Protein AF-A0A0D9AEE8-F1 (afdb_monomer_lite)

pLDDT: mean 89.11, std 6.77, range [59.69, 96.38]

Structure (mmCIF, N/CA/C/O backbone):
data_AF-A0A0D9AEE8-F1
#
_entry.id   AF-A0A0D9AEE8-F1
#
loop_
_atom_site.group_PDB
_atom_site.id
_atom_site.type_symbol
_atom_site.label_atom_id
_atom_site.label_alt_id
_atom_site.label_comp_id
_atom_site.label_asym_id
_atom_site.label_entity_id
_atom_site.label_seq_id
_atom_site.pdbx_PDB_ins_code
_atom_site.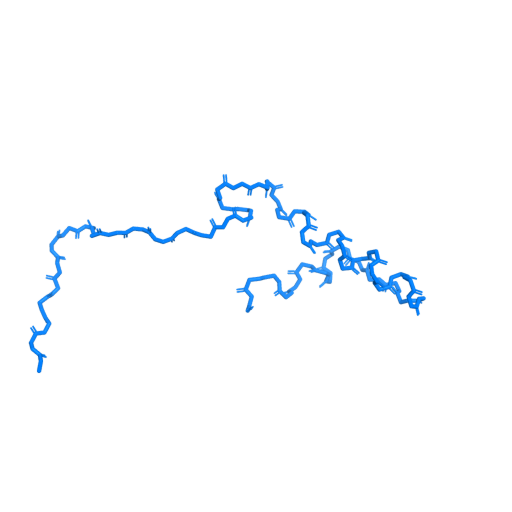Cartn_x
_atom_site.Cartn_y
_atom_site.Cartn_z
_atom_site.occupancy
_atom_site.B_iso_or_equiv
_atom_site.auth_seq_id
_atom_site.auth_comp_id
_atom_site.auth_asym_id
_atom_site.auth_atom_id
_atom_site.pdbx_PDB_model_num
ATOM 1 N N . MET A 1 1 ? 23.656 -22.695 -17.390 1.00 59.69 1 MET A N 1
ATOM 2 C CA . MET A 1 1 ? 22.844 -21.565 -17.891 1.00 59.69 1 MET A CA 1
ATOM 3 C C . MET A 1 1 ? 23.679 -20.306 -17.678 1.00 59.69 1 MET A C 1
ATOM 5 O O . MET A 1 1 ? 23.985 -20.013 -16.532 1.00 59.69 1 MET A O 1
ATOM 9 N N . ASN A 1 2 ? 24.158 -19.648 -18.740 1.00 80.75 2 ASN A N 1
ATOM 10 C CA . ASN A 1 2 ? 25.004 -18.449 -18.626 1.00 80.75 2 ASN A CA 1
ATOM 11 C C . ASN A 1 2 ? 24.117 -17.203 -18.646 1.00 80.75 2 ASN A C 1
ATOM 13 O O . ASN A 1 2 ? 23.735 -16.736 -19.716 1.00 80.75 2 ASN A O 1
ATOM 17 N N . TY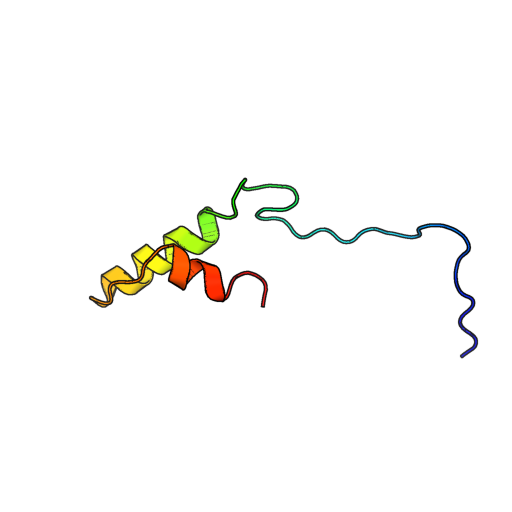R A 1 3 ? 23.769 -16.689 -17.470 1.00 84.69 3 TYR A N 1
ATOM 18 C CA . TYR A 1 3 ? 23.086 -15.405 -17.356 1.00 84.69 3 TYR A CA 1
ATOM 19 C C . TYR A 1 3 ? 24.110 -14.268 -17.476 1.00 84.69 3 TYR A C 1
ATOM 21 O O . TYR A 1 3 ? 25.062 -14.210 -16.698 1.00 84.69 3 TYR A O 1
ATOM 29 N N . LYS A 1 4 ? 23.928 -13.376 -18.456 1.00 87.25 4 LYS A N 1
ATOM 30 C CA . LYS A 1 4 ? 24.650 -12.098 -18.539 1.00 87.25 4 LYS A CA 1
ATOM 31 C C . LYS A 1 4 ? 23.816 -11.029 -17.843 1.00 87.25 4 LYS A C 1
ATOM 33 O O . LYS A 1 4 ? 22.631 -10.905 -18.142 1.00 87.25 4 LYS A O 1
ATOM 38 N N . GLN A 1 5 ? 24.434 -10.263 -16.947 1.00 88.88 5 GLN A N 1
ATOM 39 C CA . GLN A 1 5 ? 23.756 -9.114 -16.355 1.00 88.88 5 GLN A CA 1
ATOM 40 C C . GLN A 1 5 ? 23.531 -8.020 -17.413 1.00 88.88 5 GLN A C 1
ATOM 42 O O . GLN A 1 5 ? 24.429 -7.783 -18.220 1.00 88.88 5 GLN A O 1
ATOM 47 N N . PRO A 1 6 ? 22.346 -7.391 -17.444 1.00 89.12 6 PRO A N 1
ATOM 48 C CA . PRO A 1 6 ? 22.035 -6.322 -18.385 1.00 89.12 6 PRO A CA 1
ATOM 49 C C . PRO A 1 6 ? 22.670 -4.985 -17.971 1.00 89.12 6 PRO A C 1
ATOM 51 O O . PRO A 1 6 ? 22.697 -4.648 -16.790 1.00 89.12 6 PRO A O 1
ATOM 54 N N . ASP A 1 7 ? 23.091 -4.190 -18.957 1.00 95.31 7 ASP A N 1
ATOM 55 C CA . ASP A 1 7 ? 23.740 -2.880 -18.749 1.00 95.31 7 ASP A CA 1
ATOM 56 C C . ASP A 1 7 ? 22.741 -1.725 -18.519 1.00 95.31 7 ASP A C 1
ATOM 58 O O . ASP A 1 7 ? 23.132 -0.579 -18.306 1.00 95.31 7 ASP A O 1
ATOM 62 N N . GLN A 1 8 ? 21.436 -2.010 -18.577 1.00 96.38 8 GLN A N 1
ATOM 63 C CA . GLN A 1 8 ? 20.363 -1.029 -18.397 1.00 96.38 8 GLN A CA 1
ATOM 64 C C . GLN A 1 8 ? 19.170 -1.639 -17.648 1.00 96.38 8 GLN A C 1
ATOM 66 O O . GLN A 1 8 ? 18.959 -2.855 -17.695 1.00 96.38 8 GLN A O 1
ATOM 71 N N . LEU A 1 9 ? 18.358 -0.797 -16.996 1.00 94.19 9 LEU A N 1
ATOM 72 C CA . LEU A 1 9 ? 17.117 -1.219 -16.335 1.00 94.19 9 LEU A CA 1
ATOM 73 C C . LEU A 1 9 ? 16.190 -1.905 -17.349 1.00 94.19 9 LEU A C 1
ATOM 75 O O . LEU A 1 9 ? 15.869 -1.331 -18.386 1.00 94.19 9 LEU A O 1
ATOM 79 N N . GLN A 1 10 ? 15.773 -3.135 -17.052 1.00 94.62 10 GLN A N 1
ATOM 80 C CA . GLN A 1 10 ? 14.969 -3.940 -17.980 1.00 94.62 10 GLN A CA 1
ATOM 81 C C . GLN A 1 10 ? 13.465 -3.839 -17.709 1.00 94.62 10 GLN A C 1
ATOM 83 O O . GLN A 1 10 ? 12.671 -3.895 -18.642 1.00 94.62 10 GLN A O 1
ATOM 88 N N . ALA A 1 11 ? 13.067 -3.714 -16.441 1.00 95.56 11 ALA A N 1
ATO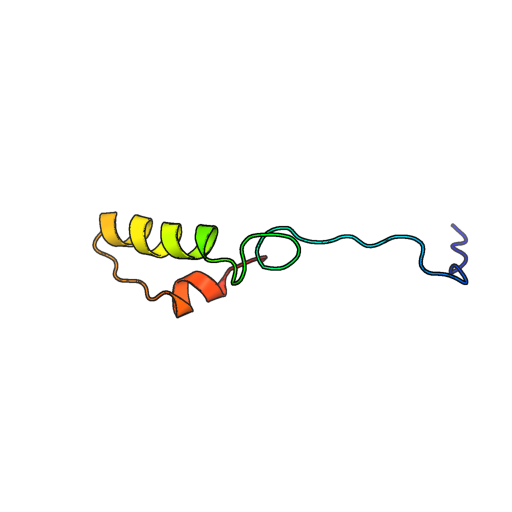M 89 C CA . ALA A 1 11 ? 11.669 -3.650 -16.031 1.00 95.56 11 ALA A CA 1
ATOM 90 C C . ALA A 1 11 ? 11.538 -3.088 -14.611 1.00 95.56 11 ALA A C 1
ATOM 92 O O . ALA A 1 11 ? 12.491 -3.123 -13.831 1.00 95.56 11 ALA A O 1
ATOM 93 N N . VAL A 1 12 ? 10.330 -2.630 -14.276 1.00 95.31 12 VAL A N 1
ATOM 94 C CA . VAL A 1 12 ? 9.911 -2.304 -12.909 1.00 95.31 12 VAL A CA 1
ATOM 95 C C . VAL A 1 12 ? 8.627 -3.072 -12.623 1.00 95.31 12 VAL A C 1
ATOM 97 O O . VAL A 1 12 ? 7.709 -3.065 -13.441 1.00 95.31 12 VAL A O 1
ATOM 100 N N . VAL A 1 13 ? 8.571 -3.729 -11.468 1.00 95.19 13 VAL A N 1
ATOM 101 C CA . VAL A 1 13 ? 7.340 -4.313 -10.931 1.00 95.19 13 VAL A CA 1
ATOM 102 C C . VAL A 1 13 ? 6.905 -3.427 -9.778 1.00 95.19 13 VAL A C 1
ATOM 104 O O . VAL A 1 13 ? 7.689 -3.172 -8.867 1.00 95.19 13 VAL A O 1
ATOM 107 N N . LEU A 1 14 ? 5.681 -2.921 -9.861 1.00 96.06 14 LEU A N 1
ATOM 108 C CA . LEU A 1 14 ? 5.099 -2.033 -8.866 1.00 96.06 14 LEU A CA 1
ATOM 109 C C . LEU A 1 14 ? 3.934 -2.752 -8.198 1.00 96.06 14 LEU A C 1
ATOM 111 O O . LEU A 1 14 ? 3.142 -3.410 -8.875 1.00 96.06 14 LEU A O 1
ATOM 115 N N . ASP A 1 15 ? 3.841 -2.597 -6.884 1.00 92.62 15 ASP A N 1
ATOM 116 C CA . ASP A 1 15 ? 2.621 -2.909 -6.154 1.00 92.62 15 ASP A CA 1
ATOM 117 C C . ASP A 1 15 ? 1.534 -1.854 -6.455 1.00 92.62 15 ASP A C 1
ATOM 119 O O . ASP A 1 15 ? 1.800 -0.825 -7.082 1.00 92.62 15 ASP A O 1
ATOM 123 N N . TRP A 1 16 ? 0.293 -2.099 -6.042 1.00 93.19 16 TRP A N 1
ATOM 124 C CA . TRP A 1 16 ? -0.825 -1.190 -6.285 1.00 93.19 16 TRP A CA 1
ATOM 125 C C . TRP A 1 16 ? -1.040 -0.215 -5.130 1.00 93.19 16 TRP A C 1
ATOM 127 O O . TRP A 1 16 ? -0.770 0.979 -5.284 1.00 93.19 16 TRP A O 1
ATOM 137 N N . ALA A 1 17 ? -1.546 -0.702 -3.997 1.00 91.69 17 ALA A N 1
ATOM 138 C CA . ALA A 1 17 ? -2.009 0.138 -2.896 1.00 91.69 17 ALA A CA 1
ATOM 139 C C . ALA A 1 17 ? -0.829 0.750 -2.128 1.00 91.69 17 ALA A C 1
ATOM 141 O O . ALA A 1 17 ? 0.074 0.055 -1.679 1.00 91.69 17 ALA A O 1
ATOM 142 N N . GLY A 1 18 ? -0.810 2.072 -1.987 1.00 89.38 18 GLY A N 1
ATOM 143 C CA . GLY A 1 18 ? 0.316 2.815 -1.427 1.00 89.38 18 GLY A CA 1
ATOM 1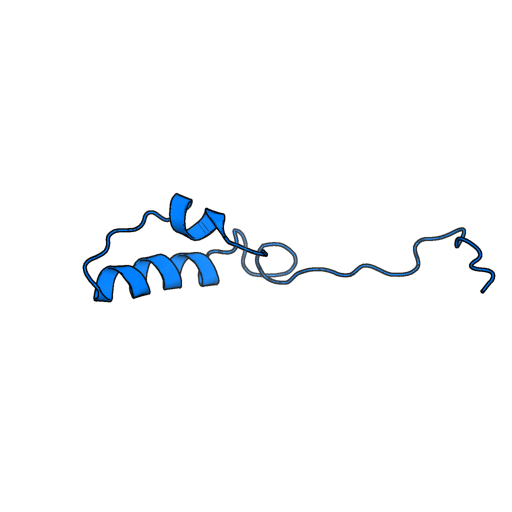44 C C . GLY A 1 18 ? 1.509 3.002 -2.376 1.00 89.38 18 GLY A C 1
ATOM 145 O O . GLY A 1 18 ? 2.422 3.742 -2.018 1.00 89.38 18 GLY A O 1
ATOM 146 N N . THR A 1 19 ? 1.497 2.403 -3.577 1.00 93.00 19 THR A N 1
ATOM 147 C CA . THR A 1 19 ? 2.576 2.537 -4.579 1.00 93.00 19 THR A CA 1
ATOM 148 C C . THR A 1 19 ? 2.112 3.286 -5.830 1.00 93.00 19 THR A C 1
ATOM 150 O O . THR A 1 19 ? 2.689 4.315 -6.178 1.00 93.00 19 THR A O 1
ATOM 153 N N . VAL A 1 20 ? 1.064 2.804 -6.505 1.00 95.69 20 VAL A N 1
ATOM 154 C CA . VAL A 1 20 ? 0.499 3.432 -7.719 1.00 95.69 20 VAL A CA 1
ATOM 155 C C . VAL A 1 20 ? -0.871 4.054 -7.444 1.00 95.69 20 VAL A C 1
ATOM 157 O O . VAL A 1 20 ? -1.228 5.065 -8.046 1.00 95.69 20 VAL A O 1
ATOM 160 N N . VAL A 1 21 ? -1.642 3.462 -6.532 1.00 91.25 21 VAL A N 1
ATOM 161 C CA . VAL A 1 21 ? -3.002 3.877 -6.159 1.00 91.25 21 VAL A CA 1
ATOM 162 C C . VAL A 1 21 ? -3.181 3.819 -4.640 1.00 91.25 21 VAL A C 1
ATOM 164 O O . VAL A 1 21 ? -2.298 3.340 -3.944 1.00 91.25 21 VAL A O 1
ATOM 167 N N . ASP A 1 22 ? -4.322 4.292 -4.126 1.00 88.00 22 ASP A N 1
ATOM 168 C CA . ASP A 1 22 ? -4.676 4.263 -2.693 1.00 88.00 22 ASP A CA 1
ATOM 169 C C . ASP A 1 22 ? -3.579 4.854 -1.786 1.00 88.00 22 ASP A C 1
ATOM 171 O O . ASP A 1 22 ? -2.800 4.142 -1.148 1.00 88.00 22 ASP A O 1
ATOM 175 N N . PHE A 1 23 ? -3.482 6.188 -1.772 1.00 88.44 23 PHE A N 1
ATOM 176 C CA . PHE A 1 23 ? -2.497 6.899 -0.959 1.00 88.44 23 PHE A CA 1
ATOM 177 C C . PHE A 1 23 ? -2.621 6.490 0.512 1.00 88.44 23 PHE A C 1
ATOM 179 O O . PHE A 1 23 ? -3.642 6.743 1.140 1.00 88.44 23 PHE A O 1
ATOM 186 N N . GLY A 1 24 ? -1.562 5.899 1.068 1.00 85.62 24 GLY A N 1
ATOM 187 C CA . GLY A 1 24 ? -1.539 5.427 2.454 1.00 85.62 24 GLY A CA 1
ATOM 188 C C . GLY A 1 24 ? -2.119 4.025 2.679 1.00 85.62 24 GLY A C 1
ATOM 189 O O . GLY A 1 24 ? -2.178 3.612 3.840 1.00 85.62 24 GLY A O 1
ATOM 190 N N . SER A 1 25 ? -2.489 3.306 1.608 1.00 87.44 25 SER A N 1
ATOM 191 C CA . SER A 1 25 ? -2.990 1.921 1.627 1.00 87.44 25 SER A CA 1
ATOM 192 C C . SER A 1 25 ? -4.108 1.727 2.657 1.00 87.44 25 SER A C 1
ATOM 194 O O . SER A 1 25 ? -4.066 0.829 3.499 1.00 87.44 25 SER A O 1
ATOM 196 N N . PHE A 1 26 ? -5.076 2.650 2.665 1.00 85.19 26 PHE A N 1
ATOM 197 C CA . PHE A 1 26 ? -6.099 2.692 3.708 1.00 85.19 26 PHE A CA 1
ATOM 198 C C . PHE A 1 26 ? -7.206 1.668 3.478 1.00 85.19 26 PHE A C 1
ATOM 200 O O . PHE A 1 26 ? -7.757 1.151 4.453 1.00 85.19 26 PHE A O 1
ATOM 207 N N . ALA A 1 27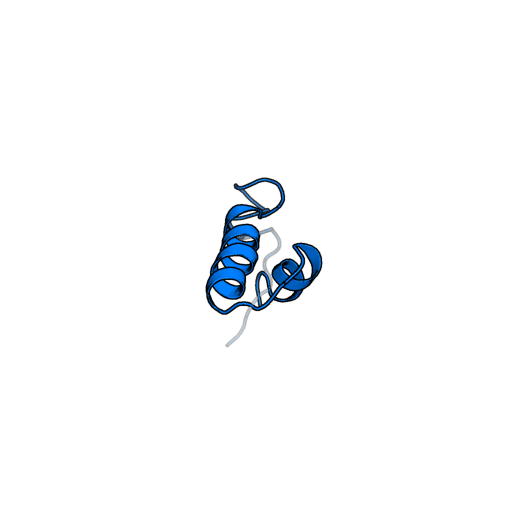 ? -7.517 1.352 2.217 1.00 85.00 27 ALA A N 1
ATOM 208 C CA . ALA A 1 27 ? -8.588 0.425 1.874 1.00 85.00 27 ALA A CA 1
ATOM 209 C C . ALA A 1 27 ? -8.397 -0.972 2.500 1.00 85.00 27 ALA A C 1
ATOM 211 O O . ALA A 1 27 ? -9.313 -1.437 3.184 1.00 85.00 27 ALA A O 1
ATOM 212 N N . PRO A 1 28 ? -7.233 -1.636 2.360 1.00 81.88 28 PRO A N 1
ATOM 213 C CA . PRO A 1 28 ? -7.023 -2.936 2.990 1.00 81.88 28 PRO A CA 1
ATOM 214 C C . PRO A 1 28 ? -6.877 -2.843 4.516 1.00 81.88 28 PRO A C 1
ATOM 216 O O . PRO A 1 28 ? -7.224 -3.787 5.213 1.00 81.88 28 PRO A O 1
ATOM 219 N N . THR A 1 29 ? -6.422 -1.720 5.075 1.00 85.19 29 THR A N 1
ATOM 220 C CA . THR A 1 29 ? -6.248 -1.608 6.535 1.00 85.19 29 THR A CA 1
ATOM 221 C C . THR A 1 29 ? -7.561 -1.354 7.271 1.00 85.19 29 THR A C 1
ATOM 223 O O . THR A 1 29 ? -7.757 -1.861 8.372 1.00 85.19 29 THR A O 1
ATOM 226 N N . GLN A 1 30 ? -8.479 -0.599 6.662 1.00 85.62 30 GLN A N 1
ATOM 227 C CA . GLN A 1 30 ? -9.766 -0.260 7.265 1.00 85.62 30 GLN A CA 1
ATOM 228 C C . GLN A 1 30 ? -10.679 -1.488 7.364 1.00 85.62 30 GLN A C 1
ATOM 230 O O . GLN A 1 30 ? -11.315 -1.695 8.396 1.00 85.62 30 GLN A O 1
ATOM 235 N N . ILE A 1 31 ? -10.683 -2.346 6.337 1.00 89.12 31 ILE A N 1
ATOM 236 C CA . ILE A 1 31 ? -11.514 -3.555 6.345 1.00 89.12 31 ILE A CA 1
ATOM 237 C C . ILE A 1 31 ? -11.099 -4.532 7.450 1.00 89.12 31 ILE A C 1
ATOM 239 O O . ILE A 1 31 ? -11.958 -5.197 8.016 1.00 89.12 31 ILE A O 1
ATOM 243 N N . PHE A 1 32 ? -9.813 -4.597 7.817 1.00 88.94 32 PHE A N 1
ATOM 244 C CA . PHE A 1 32 ? -9.382 -5.421 8.948 1.00 88.94 32 PHE A CA 1
ATOM 245 C C . PHE A 1 32 ? -9.947 -4.899 10.267 1.00 88.94 32 PHE A C 1
ATOM 247 O O . PHE A 1 32 ? -10.508 -5.678 11.032 1.00 88.94 32 PHE A O 1
ATOM 254 N N . VAL A 1 33 ? -9.858 -3.591 10.519 1.00 90.88 33 VAL A N 1
ATOM 255 C CA . VAL A 1 33 ? -10.425 -2.985 11.735 1.00 90.88 33 VAL A CA 1
ATOM 256 C C . VAL A 1 33 ? -11.924 -3.282 11.841 1.00 90.88 33 VAL A C 1
ATOM 258 O O . VAL A 1 33 ? -12.395 -3.703 12.896 1.00 90.88 33 VAL A O 1
ATOM 261 N N . GLU A 1 34 ? -12.663 -3.119 10.743 1.00 92.00 34 GLU A N 1
ATOM 262 C CA . GLU A 1 34 ? -14.107 -3.375 10.696 1.00 92.00 34 GLU A CA 1
ATOM 263 C C . GLU A 1 34 ? -14.442 -4.862 10.867 1.00 92.00 34 GLU A C 1
ATOM 265 O O . GLU A 1 34 ? -15.275 -5.209 11.702 1.00 92.00 34 GLU A O 1
ATOM 270 N N . ALA A 1 35 ? -13.748 -5.750 10.152 1.00 92.94 35 ALA A N 1
ATOM 271 C CA . ALA A 1 35 ? -13.982 -7.188 10.226 1.00 92.94 35 ALA A CA 1
ATOM 272 C C . ALA A 1 35 ? -13.720 -7.744 11.631 1.00 92.94 35 ALA A C 1
ATOM 274 O O . ALA A 1 35 ? -14.502 -8.548 12.128 1.00 92.94 35 ALA A O 1
ATOM 275 N N . PHE A 1 36 ? -12.652 -7.310 12.308 1.00 93.25 36 PHE A N 1
ATOM 276 C CA . PHE A 1 36 ? -12.375 -7.742 13.682 1.00 93.25 36 PHE A CA 1
ATOM 277 C C . PHE A 1 36 ? -13.383 -7.173 14.690 1.00 93.25 36 PHE A C 1
ATOM 279 O O . PHE A 1 36 ? -13.761 -7.872 15.638 1.00 93.25 36 PHE A O 1
ATOM 286 N N . ALA A 1 37 ? -13.886 -5.957 14.456 1.00 94.12 37 ALA A N 1
ATOM 287 C CA . ALA A 1 37 ? -14.914 -5.356 15.297 1.00 94.12 37 ALA A CA 1
ATOM 288 C C . ALA A 1 37 ? -16.229 -6.159 15.288 1.00 94.12 37 ALA A C 1
ATOM 290 O O . ALA A 1 37 ? -16.882 -6.246 16.329 1.00 94.12 37 ALA A O 1
ATOM 291 N N . GLU A 1 38 ? -16.588 -6.817 14.176 1.00 95.75 38 GLU A N 1
ATOM 292 C CA . GLU A 1 38 ? -17.756 -7.717 14.113 1.00 95.75 38 GLU A CA 1
ATOM 293 C C . GLU A 1 38 ? -17.647 -8.910 15.078 1.00 95.75 38 GLU A C 1
ATOM 295 O O . GLU A 1 38 ? -18.657 -9.401 15.583 1.00 95.75 38 GLU A O 1
ATOM 300 N N . PHE A 1 39 ? -16.425 -9.341 15.400 1.00 94.94 39 PHE A N 1
ATOM 301 C CA . PHE A 1 39 ? -16.158 -10.398 16.380 1.00 94.94 39 PHE A CA 1
ATOM 302 C C . PHE A 1 39 ? -15.922 -9.861 17.800 1.00 94.94 39 PHE A C 1
ATOM 304 O O . PHE A 1 39 ? -15.537 -10.618 18.692 1.00 94.94 39 PHE A O 1
ATOM 311 N N . GLY A 1 40 ? -16.140 -8.562 18.032 1.00 94.81 40 GLY A N 1
ATOM 312 C CA . GLY A 1 40 ? -15.889 -7.912 19.319 1.00 94.81 40 GLY A CA 1
ATOM 313 C C . GLY A 1 40 ? -14.403 -7.737 19.642 1.00 94.81 40 GLY A C 1
ATOM 314 O O . GLY A 1 40 ? -14.052 -7.523 20.802 1.00 94.81 40 GLY A O 1
ATOM 315 N N . VAL A 1 41 ? -13.527 -7.833 18.638 1.00 95.44 41 VAL A N 1
ATOM 316 C CA . VAL A 1 41 ? -12.083 -7.647 18.791 1.00 95.44 41 VAL A CA 1
ATOM 317 C C . VAL A 1 41 ? -11.723 -6.243 18.321 1.00 95.44 41 VAL A C 1
ATOM 319 O O . VAL A 1 41 ? -11.838 -5.916 17.143 1.00 95.44 41 VAL A O 1
ATOM 322 N N . ALA A 1 42 ? -11.278 -5.398 19.248 1.00 93.88 42 ALA A N 1
ATOM 323 C CA . ALA A 1 42 ? -10.783 -4.073 18.903 1.00 93.88 42 ALA A CA 1
ATOM 324 C C . ALA A 1 42 ? -9.345 -4.175 18.379 1.00 93.88 42 ALA A C 1
ATOM 326 O O . ALA A 1 42 ? -8.466 -4.661 19.088 1.00 93.88 42 ALA A O 1
ATOM 327 N N . VAL A 1 43 ? -9.120 -3.697 17.155 1.00 92.69 43 VAL A N 1
ATOM 328 C CA . VAL A 1 43 ? -7.803 -3.616 16.511 1.00 92.69 43 VAL A CA 1
ATOM 329 C C . VAL A 1 43 ? -7.575 -2.173 16.076 1.00 92.69 43 VAL A C 1
ATOM 331 O O . VAL A 1 43 ? -8.471 -1.532 15.527 1.00 92.69 43 VAL A O 1
ATOM 334 N N . SER A 1 44 ? -6.389 -1.639 16.336 1.00 91.62 44 SER A N 1
ATOM 335 C CA . SER A 1 44 ? -5.997 -0.312 15.868 1.00 91.62 44 SER A CA 1
ATOM 336 C C . SER A 1 44 ? -5.602 -0.327 14.386 1.00 91.62 44 SER A C 1
ATOM 338 O O . SER A 1 44 ? -5.171 -1.339 13.837 1.00 91.62 44 SER A O 1
ATOM 340 N N . LEU A 1 45 ? -5.670 0.835 13.731 1.00 87.19 45 LEU A N 1
ATOM 341 C CA . LEU A 1 45 ? -5.152 1.001 12.365 1.00 87.19 45 LEU A CA 1
ATOM 342 C C . LEU A 1 45 ? -3.656 0.661 12.248 1.00 87.19 45 LEU A C 1
ATOM 344 O O . LEU A 1 45 ? -3.210 0.228 11.190 1.00 87.19 45 LEU A O 1
ATOM 348 N N . GLU A 1 46 ? -2.878 0.869 13.312 1.00 89.06 46 GLU A N 1
ATOM 349 C CA . GLU A 1 46 ? -1.446 0.553 13.339 1.00 89.06 46 GLU A CA 1
ATOM 350 C C . GLU A 1 46 ? -1.209 -0.963 13.341 1.00 89.06 46 GLU A C 1
ATOM 352 O O . GLU A 1 46 ? -0.415 -1.467 12.548 1.00 89.06 46 GLU A O 1
ATOM 357 N N . GLU A 1 47 ? -1.965 -1.708 14.149 1.00 89.88 47 GLU A N 1
ATOM 358 C CA . GLU A 1 47 ? -1.923 -3.174 14.168 1.00 89.88 47 GLU A CA 1
ATOM 359 C C . GLU A 1 47 ? -2.408 -3.772 12.842 1.00 89.88 47 GLU A C 1
ATOM 361 O O . GLU A 1 47 ? -1.773 -4.678 12.303 1.00 89.88 47 GLU A O 1
ATOM 366 N N . ALA A 1 48 ? -3.480 -3.217 12.266 1.00 88.50 48 ALA A N 1
ATOM 367 C CA . ALA A 1 48 ? -4.000 -3.631 10.963 1.00 88.50 48 ALA A CA 1
ATOM 368 C C . ALA A 1 48 ? -3.017 -3.368 9.806 1.00 88.50 48 ALA A C 1
ATOM 370 O O . ALA A 1 48 ? -3.078 -4.037 8.776 1.00 88.50 48 ALA A O 1
ATOM 371 N N . ARG A 1 49 ? -2.092 -2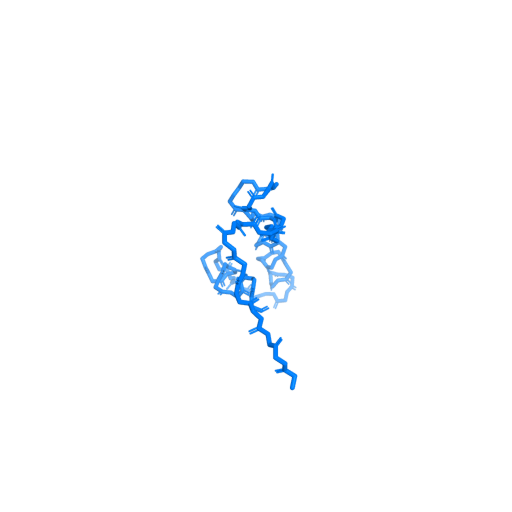.413 9.966 1.00 88.38 49 ARG A N 1
ATOM 372 C CA . ARG A 1 49 ? -1.027 -2.116 8.995 1.00 88.38 49 ARG A CA 1
ATOM 373 C C . ARG A 1 49 ? 0.151 -3.077 9.062 1.00 88.38 49 ARG A C 1
ATOM 375 O O . ARG A 1 49 ? 0.806 -3.272 8.043 1.00 88.38 49 ARG A O 1
ATOM 382 N N . GLY A 1 50 ? 0.415 -3.672 10.224 1.00 86.50 50 GLY A N 1
ATOM 383 C CA . GLY A 1 50 ? 1.548 -4.574 10.445 1.00 86.50 50 GLY A CA 1
ATOM 384 C C . GLY A 1 50 ? 1.730 -5.675 9.385 1.00 86.50 50 GLY A C 1
ATOM 385 O O . GLY A 1 50 ? 2.864 -5.884 8.955 1.00 86.50 50 GLY A O 1
ATOM 386 N N . PRO A 1 51 ? 0.665 -6.366 8.930 1.00 83.62 51 PRO A N 1
ATOM 387 C CA . PRO A 1 51 ? 0.785 -7.458 7.964 1.00 83.62 51 PRO A CA 1
ATOM 388 C C . PRO A 1 51 ? 0.706 -7.053 6.483 1.00 83.62 51 PRO A C 1
ATOM 390 O O . PRO A 1 51 ? 0.724 -7.929 5.621 1.00 83.62 51 PRO A O 1
ATOM 393 N N . MET A 1 52 ? 0.587 -5.765 6.153 1.00 82.88 52 MET A N 1
ATOM 394 C CA . MET A 1 52 ? 0.365 -5.338 4.768 1.00 82.88 52 MET A CA 1
ATOM 395 C C . MET A 1 52 ? 1.541 -5.692 3.843 1.00 82.88 52 MET A C 1
ATOM 397 O O . MET A 1 52 ? 2.671 -5.272 4.077 1.00 82.88 52 MET A O 1
ATOM 401 N N . GLY A 1 53 ? 1.249 -6.414 2.754 1.00 74.88 53 GLY A N 1
ATOM 402 C CA . GLY A 1 53 ? 2.217 -6.747 1.699 1.00 74.88 53 GLY A CA 1
ATOM 403 C C . GLY A 1 53 ? 3.136 -7.945 1.982 1.00 74.88 53 GLY A C 1
ATOM 404 O O . GLY A 1 53 ? 4.045 -8.180 1.184 1.00 74.88 53 GLY A O 1
ATOM 405 N N . MET A 1 54 ? 2.921 -8.677 3.087 1.00 68.25 54 MET A N 1
ATOM 406 C CA . MET A 1 54 ? 3.581 -9.966 3.372 1.00 68.25 54 MET A CA 1
ATOM 407 C C . MET A 1 54 ? 2.971 -11.142 2.606 1.00 68.25 54 MET A C 1
ATOM 409 O O . MET A 1 54 ? 1.748 -11.118 2.340 1.00 68.25 54 MET A O 1
#

Foldseek 3Di:
DDDDDDPDDDDDDFDEDCTPDPPPNVVQLVVVQVVCVVVVHHDDSVRSCVPPPD

Secondary structure (DSSP, 8-state):
--PPPPSS-------SBTTTBSTTSHHHHHHHHHHHHHTT----HHHHHTTTT-

Sequence (54 aa):
MNYKQPDQLQAVVLDWAGTVVDFGSFAPTQIFVEAFAEFGVAVSLEEARGPMGM

Radius of gyration: 18.01 Å; chains: 1; bounding box: 43×28×38 Å